Protein AF-H5ZVX1-F1 (afdb_monomer)

Secondary structure (DSSP, 8-state):
-------HHHHHHHHHHHHHHHHHHHHHHHHHHHHHHHHHHHHHHHHHHHHHHHHHTTS-SSHHHHHHHHHHHHHHHT-

Radius of gyration: 27.09 Å; Cα contacts (8 Å, |Δi|>4): 6; chains: 1; bounding box: 47×55×63 Å

InterPro domains:
  IPR018108 Mitochondrial carrier protein, transmembrane region [PF00153] (5-54)
  IPR018108 Mitochondrial carrier protein, transmembrane region [PS50920] (1-51)
  IPR023395 Mitochondrial carrier protein domain superfamily [G3DSA:1.50.40.10] (1-79)
  IPR023395 Mitochondrial carrier protein domain superfamily [SSF103506] (5-56)
  IPR049562 Solute carrier family 25 member 33/36-like [PTHR45829] (2-79)

pLDDT: mean 74.17, std 13.92, range [39.94, 94.31]

Sequence (79 aa):
RGEKKMNALQCARYVYRTEGIRGFYRGLTASYAGISETMICFLIYETLKKHLAKSQFASSNGEKEKGVSDFLGLMMAAA

Organism: Kryptolebias marmoratus (NCBI:txid37003)

Solvent-accessible surface area (backbone atoms only — not comparable to full-atom values): 4603 Å² total; per-residue (Å²): 134,83,82,79,79,76,49,69,67,58,53,51,54,49,50,42,69,76,54,32,70,69,49,54,50,54,57,50,49,54,56,48,50,60,52,46,55,56,51,52,54,51,50,50,49,52,47,50,51,51,50,56,45,44,69,60,34,79,81,27,87,59,51,72,58,47,54,52,52,54,53,51,50,54,54,62,74,74,107

Structure (mmCIF, N/CA/C/O backbone):
data_AF-H5ZVX1-F1
#
_entry.id   AF-H5ZVX1-F1
#
loop_
_atom_site.group_PDB
_atom_site.id
_atom_site.type_symbol
_atom_site.label_atom_id
_atom_site.label_alt_id
_atom_site.label_comp_id
_atom_site.label_asym_id
_atom_site.label_entity_id
_atom_site.label_seq_id
_atom_site.pdbx_PDB_ins_code
_atom_site.Cartn_x
_atom_site.Cartn_y
_atom_site.Cartn_z
_atom_site.occupancy
_atom_site.B_iso_or_equiv
_atom_site.auth_seq_id
_atom_site.auth_comp_id
_atom_site.auth_asym_id
_atom_site.auth_atom_id
_atom_site.pdbx_PDB_model_num
ATOM 1 N N . ARG A 1 1 ? -15.070 -5.736 40.151 1.00 39.94 1 ARG A N 1
ATOM 2 C CA . ARG A 1 1 ? -15.161 -4.426 39.456 1.00 39.94 1 ARG A CA 1
ATOM 3 C C . ARG A 1 1 ? -15.226 -4.750 37.965 1.00 39.94 1 ARG A C 1
ATOM 5 O O . ARG A 1 1 ? -14.218 -5.159 37.419 1.00 39.94 1 ARG A O 1
ATOM 12 N N . GLY A 1 2 ? -16.432 -4.791 37.388 1.00 49.69 2 GLY A N 1
ATOM 13 C CA . GLY A 1 2 ? -16.679 -5.423 36.084 1.00 49.69 2 GLY A CA 1
ATOM 14 C C . GLY A 1 2 ? -15.988 -4.696 34.933 1.00 49.69 2 GLY A C 1
ATOM 15 O O . GLY A 1 2 ? -16.189 -3.495 34.754 1.00 49.69 2 GLY A O 1
ATOM 16 N N . GLU A 1 3 ? -15.182 -5.423 34.164 1.00 55.53 3 GLU A N 1
ATOM 17 C CA . GLU A 1 3 ? -14.565 -4.939 32.934 1.00 55.53 3 GLU A CA 1
ATOM 18 C C . GLU A 1 3 ? -15.662 -4.684 31.892 1.00 55.53 3 GLU A C 1
ATOM 20 O O . GLU A 1 3 ? -16.139 -5.602 31.222 1.00 55.53 3 GLU A O 1
ATOM 25 N N . LYS A 1 4 ? -16.112 -3.431 31.758 1.00 60.53 4 LYS A N 1
ATOM 26 C CA . LYS A 1 4 ? -16.936 -3.028 30.613 1.00 60.53 4 LYS A CA 1
ATOM 27 C C . LYS A 1 4 ? -16.056 -3.118 29.370 1.00 60.53 4 LYS A C 1
ATOM 29 O O . LYS A 1 4 ? -15.332 -2.177 29.060 1.00 60.53 4 LYS A O 1
ATOM 34 N N . LYS A 1 5 ? -16.100 -4.255 28.673 1.00 56.78 5 LYS A N 1
ATOM 35 C CA . LYS A 1 5 ? -15.447 -4.427 27.374 1.00 56.78 5 LYS A CA 1
ATOM 36 C C . LYS A 1 5 ? -16.085 -3.450 26.395 1.00 56.78 5 LYS A C 1
ATOM 38 O O . LYS A 1 5 ? -17.191 -3.664 25.904 1.00 56.78 5 LYS A O 1
ATOM 43 N N . MET A 1 6 ? -15.412 -2.330 26.176 1.00 61.00 6 MET A N 1
ATOM 44 C CA . MET A 1 6 ? -15.802 -1.348 25.179 1.00 61.00 6 MET A CA 1
ATOM 45 C C . MET A 1 6 ? -15.601 -2.018 23.822 1.00 61.00 6 MET A C 1
ATOM 47 O O . MET A 1 6 ? -14.481 -2.100 23.327 1.00 61.00 6 MET A O 1
ATOM 51 N N . ASN A 1 7 ? -16.669 -2.568 23.242 1.00 80.00 7 ASN A N 1
ATOM 52 C CA . ASN A 1 7 ? -16.596 -3.096 21.885 1.00 80.00 7 ASN A CA 1
ATOM 53 C C . ASN A 1 7 ? -16.144 -1.964 20.957 1.00 80.00 7 ASN A C 1
ATOM 55 O O . ASN A 1 7 ? -16.652 -0.844 21.061 1.00 80.00 7 ASN A O 1
ATOM 59 N N . ALA A 1 8 ? -15.221 -2.248 20.034 1.00 78.25 8 ALA A N 1
ATOM 60 C CA . ALA A 1 8 ? -14.691 -1.257 19.091 1.00 78.25 8 ALA A CA 1
ATOM 61 C C . ALA A 1 8 ? -15.813 -0.500 18.354 1.00 78.25 8 ALA A C 1
ATOM 63 O O . ALA A 1 8 ? -15.705 0.697 18.108 1.00 78.25 8 ALA A O 1
ATOM 64 N N . LEU A 1 9 ? -16.945 -1.174 18.118 1.00 79.50 9 LEU A N 1
ATOM 65 C CA . LEU A 1 9 ? -18.166 -0.601 17.550 1.00 79.50 9 LEU A CA 1
ATOM 66 C C . LEU A 1 9 ? -18.808 0.492 18.421 1.00 79.50 9 LEU A C 1
ATOM 68 O O . LEU A 1 9 ? -19.314 1.478 17.891 1.00 79.50 9 LEU A O 1
ATOM 72 N N . GLN A 1 10 ? -18.790 0.353 19.750 1.00 80.88 10 GLN A N 1
ATOM 73 C CA . GLN A 1 10 ? -19.308 1.385 20.655 1.00 80.88 10 GLN A CA 1
ATOM 74 C C . GLN A 1 10 ? -18.380 2.597 20.720 1.00 80.88 10 GLN A C 1
ATOM 76 O O . GLN A 1 10 ? -18.865 3.726 20.721 1.00 80.88 10 GLN A O 1
ATOM 81 N N . CYS A 1 11 ? -17.064 2.374 20.706 1.00 79.25 11 CYS A N 1
ATOM 82 C CA . CYS A 1 11 ? -16.086 3.458 20.652 1.00 79.25 11 CYS A CA 1
ATOM 83 C C . CYS A 1 11 ? -16.181 4.222 19.319 1.00 79.25 11 CYS A C 1
ATOM 85 O O . CYS A 1 11 ? -16.327 5.441 19.316 1.00 79.25 11 CYS A O 1
ATOM 87 N N . ALA A 1 12 ? -16.236 3.504 18.190 1.00 77.31 12 ALA A N 1
ATOM 88 C CA . ALA A 1 12 ? -16.411 4.096 16.865 1.00 77.31 12 ALA A CA 1
ATOM 89 C C . ALA A 1 12 ? -17.714 4.905 16.759 1.00 77.31 12 ALA A C 1
ATOM 91 O O . ALA A 1 12 ? -17.704 6.025 16.253 1.00 77.31 12 ALA A O 1
ATOM 92 N N . ARG A 1 13 ? -18.830 4.391 17.300 1.00 81.75 13 ARG A N 1
ATOM 93 C CA . ARG A 1 13 ? -20.113 5.114 17.331 1.00 81.75 13 ARG A CA 1
ATOM 94 C C . ARG A 1 13 ? -20.061 6.374 18.199 1.00 81.75 13 ARG A C 1
ATOM 96 O O . ARG A 1 13 ? -20.701 7.365 17.855 1.00 81.75 13 ARG A O 1
ATOM 103 N N . TYR A 1 14 ? -1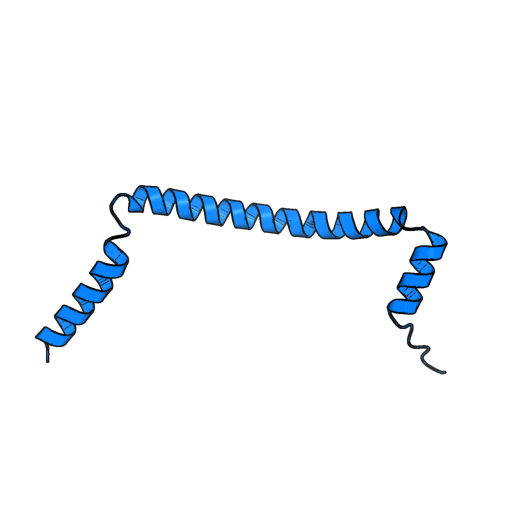9.329 6.338 19.312 1.00 81.00 14 TYR A N 1
ATOM 104 C CA . TYR A 1 14 ? -19.129 7.499 20.177 1.00 81.00 14 TYR A CA 1
ATOM 105 C C . TYR A 1 14 ? -18.315 8.585 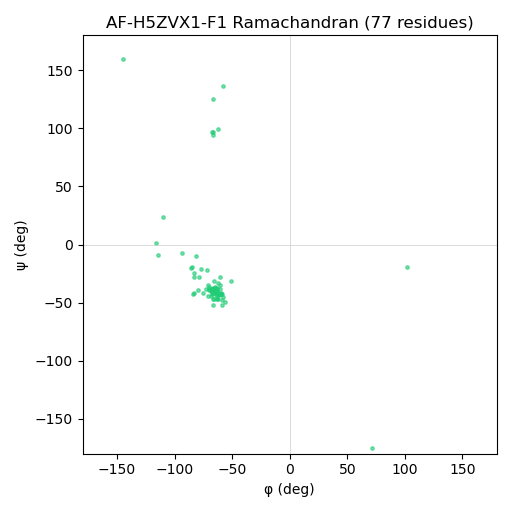19.463 1.00 81.00 14 TYR A C 1
ATOM 107 O O . TYR A 1 14 ? -18.801 9.704 19.329 1.00 81.00 14 TYR A O 1
ATOM 115 N N . VAL A 1 15 ? -17.156 8.224 18.900 1.00 78.69 15 VAL A N 1
ATOM 116 C CA . VAL A 1 15 ? -16.274 9.136 18.147 1.00 78.69 15 VAL A CA 1
ATOM 117 C C . VAL A 1 15 ? -16.991 9.741 16.936 1.00 78.69 15 VAL A C 1
ATOM 119 O O . VAL A 1 15 ? -16.918 10.946 16.698 1.00 78.69 15 VAL A O 1
ATOM 122 N N . TYR A 1 16 ? -17.763 8.928 16.208 1.00 77.31 16 TYR A N 1
ATOM 123 C CA . TYR A 1 16 ? -18.569 9.388 15.078 1.00 77.31 16 TYR A CA 1
ATOM 124 C C . TYR A 1 16 ? -19.604 10.445 15.485 1.00 77.31 16 TYR A C 1
ATOM 126 O O . TYR A 1 16 ? -19.894 11.358 14.718 1.00 77.31 16 TYR A O 1
ATOM 134 N N . ARG A 1 17 ? -20.173 10.344 16.690 1.00 77.81 17 ARG A N 1
ATOM 135 C CA . ARG A 1 17 ? -21.185 11.286 17.180 1.00 77.81 17 ARG A CA 1
ATOM 136 C C . ARG A 1 17 ? -20.571 12.557 17.780 1.00 77.81 17 ARG A C 1
ATOM 138 O O . ARG A 1 17 ? -21.230 13.591 17.748 1.00 77.81 17 ARG A O 1
ATOM 145 N N . THR A 1 18 ? -19.355 12.491 18.324 1.00 78.12 18 THR A N 1
ATOM 146 C CA . THR A 1 18 ? -18.674 13.643 18.939 1.00 78.12 18 THR A CA 1
ATOM 147 C C . THR A 1 18 ? -17.937 14.513 17.925 1.00 78.12 18 THR A C 1
ATOM 149 O O . THR A 1 18 ? -18.026 15.731 18.015 1.00 78.12 18 THR A O 1
ATOM 152 N N . GLU A 1 19 ? -17.237 13.913 16.956 1.00 72.31 19 GLU A N 1
ATOM 153 C CA . GLU A 1 19 ? -16.416 14.650 15.975 1.00 72.31 19 GLU A CA 1
ATOM 154 C C . GLU A 1 19 ? -16.926 14.553 14.527 1.00 72.31 19 GLU A C 1
ATOM 156 O O . GLU A 1 19 ? -16.442 15.255 13.633 1.00 72.31 19 GLU A O 1
ATOM 161 N N . GLY A 1 20 ? -17.917 13.695 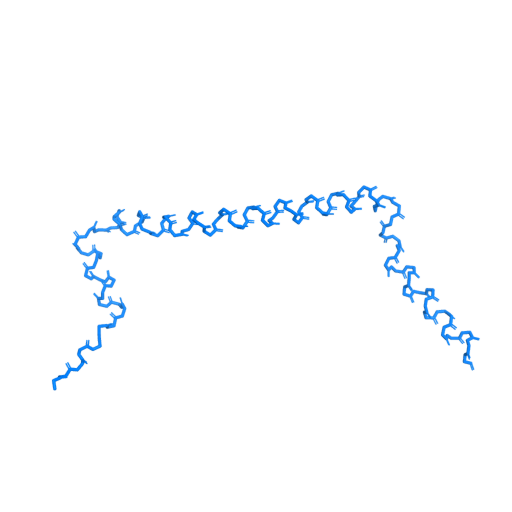14.270 1.00 76.50 20 GLY A N 1
ATOM 162 C CA . GLY A 1 20 ? -18.451 13.470 12.930 1.00 76.50 20 GLY A CA 1
ATOM 163 C C . GLY A 1 20 ? -17.501 12.702 12.004 1.00 76.50 20 GLY A C 1
ATOM 164 O O . GLY A 1 20 ? -16.405 12.273 12.367 1.00 76.50 20 GLY A O 1
ATOM 165 N N . ILE A 1 21 ? -17.921 12.564 10.743 1.00 71.62 21 ILE A N 1
ATOM 166 C CA . ILE A 1 21 ? -17.140 11.930 9.665 1.00 71.62 21 ILE A CA 1
ATOM 167 C C . ILE A 1 21 ? -15.818 12.673 9.429 1.00 71.62 21 ILE A C 1
ATOM 169 O O . ILE A 1 21 ? -14.785 12.059 9.188 1.00 71.62 21 ILE A O 1
ATOM 173 N N . ARG A 1 22 ? -15.821 14.006 9.517 1.00 72.56 22 ARG A N 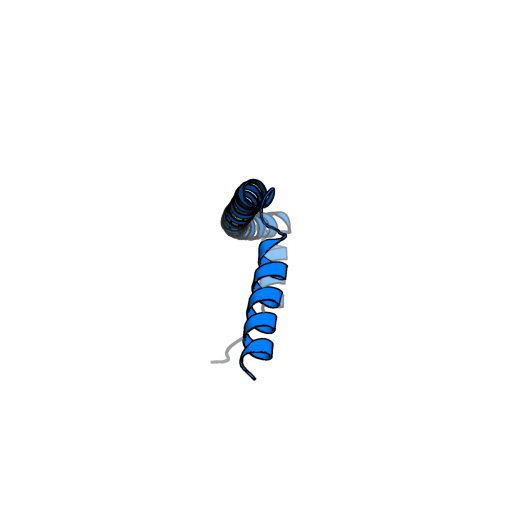1
ATOM 174 C CA . ARG A 1 22 ? -14.670 14.827 9.120 1.00 72.56 22 ARG A CA 1
ATOM 175 C C . ARG A 1 22 ? -13.482 14.699 10.083 1.00 72.56 22 ARG A C 1
ATOM 177 O O . ARG A 1 22 ? -12.345 14.703 9.616 1.00 72.56 22 ARG A O 1
ATOM 184 N N . GLY A 1 23 ? -13.732 14.531 11.387 1.00 71.88 23 GLY A N 1
ATOM 185 C CA . GLY A 1 23 ? -12.688 14.237 12.381 1.00 71.88 23 GLY A CA 1
ATOM 186 C C . GLY A 1 23 ? -12.087 12.843 12.186 1.00 71.88 23 GLY A C 1
ATOM 187 O O . GLY A 1 23 ? -10.868 12.686 12.111 1.00 71.88 23 GLY A O 1
ATOM 188 N N . PHE A 1 24 ? -12.944 11.844 11.949 1.00 72.88 24 PHE A N 1
ATOM 189 C CA . PHE A 1 24 ? -12.520 10.462 11.709 1.00 72.88 24 PHE A CA 1
ATOM 190 C C . PHE A 1 24 ? -11.661 10.315 10.443 1.00 72.88 24 PHE A C 1
ATOM 192 O O . PHE A 1 24 ? -10.635 9.633 10.450 1.00 72.88 24 PHE A O 1
ATOM 199 N N . TYR A 1 25 ? -12.023 11.022 9.367 1.00 75.06 25 TYR A N 1
ATOM 200 C CA . TYR A 1 25 ? -11.248 11.023 8.126 1.00 75.06 25 TYR A CA 1
ATOM 201 C C . TYR A 1 25 ? -9.873 11.672 8.288 1.00 75.06 25 TYR A C 1
ATOM 203 O O . TYR A 1 25 ? -8.937 11.230 7.632 1.00 75.06 25 TYR A O 1
ATOM 211 N N . ARG A 1 26 ? -9.692 12.663 9.168 1.00 74.56 26 ARG A N 1
ATOM 212 C CA . ARG A 1 26 ? -8.374 13.286 9.375 1.00 74.56 26 ARG A CA 1
ATOM 213 C C . ARG A 1 26 ? -7.395 12.331 10.072 1.00 74.56 26 ARG A C 1
ATOM 215 O O . ARG A 1 26 ? -6.233 12.277 9.679 1.00 74.56 26 ARG A O 1
ATOM 222 N N . GLY A 1 27 ? -7.873 11.537 11.035 1.00 77.69 27 GLY A N 1
ATOM 223 C CA . GLY A 1 27 ? -7.072 10.509 11.714 1.00 77.69 27 GLY A CA 1
ATOM 224 C C . GLY A 1 27 ? -6.750 9.307 10.821 1.00 77.69 27 GLY A C 1
ATOM 225 O O . GLY A 1 27 ? -5.600 8.878 10.741 1.00 77.69 27 GLY A O 1
ATOM 226 N N . LEU A 1 28 ? -7.742 8.810 10.076 1.00 78.94 28 LEU A N 1
ATOM 227 C CA . LEU A 1 28 ? -7.528 7.730 9.109 1.00 78.94 28 LEU A CA 1
ATOM 228 C C . LEU A 1 28 ? -6.611 8.148 7.959 1.00 78.94 28 LEU A C 1
ATOM 230 O O . LEU A 1 28 ? -5.726 7.386 7.581 1.00 78.94 28 LEU A O 1
ATOM 234 N N . THR A 1 29 ? -6.780 9.362 7.430 1.00 83.00 29 THR A N 1
ATOM 235 C CA . THR A 1 29 ? -5.925 9.875 6.349 1.00 83.00 29 THR A CA 1
ATOM 236 C C . THR A 1 29 ? -4.484 10.043 6.823 1.00 83.00 29 THR A C 1
ATOM 238 O O . THR A 1 29 ? -3.576 9.722 6.068 1.00 83.00 29 THR A O 1
ATOM 241 N N . ALA A 1 30 ? -4.248 10.467 8.071 1.00 83.81 30 ALA A N 1
ATOM 242 C CA . ALA A 1 30 ? -2.898 10.524 8.638 1.00 83.81 30 ALA A CA 1
ATOM 243 C C . ALA A 1 30 ? -2.242 9.132 8.718 1.00 83.81 30 ALA A C 1
ATOM 245 O O . ALA A 1 30 ? -1.079 8.970 8.356 1.00 83.81 30 ALA A O 1
ATOM 246 N N . SER A 1 31 ? -3.002 8.112 9.130 1.00 86.00 31 SER A N 1
ATOM 247 C CA . SER A 1 31 ? -2.513 6.730 9.173 1.00 86.00 31 SER A CA 1
ATOM 248 C C . SER A 1 31 ? -2.252 6.167 7.768 1.00 86.00 31 SER A C 1
ATOM 250 O O . SER A 1 31 ? -1.224 5.534 7.532 1.00 86.00 31 SER A O 1
ATOM 252 N N . TYR A 1 32 ? -3.133 6.466 6.808 1.00 85.88 32 TYR A N 1
ATOM 253 C CA . TYR A 1 32 ? -2.964 6.077 5.408 1.00 85.88 32 TYR A CA 1
ATOM 254 C C . TYR A 1 32 ? -1.777 6.782 4.744 1.00 85.88 32 TYR A C 1
ATOM 256 O O . TYR A 1 32 ? -1.041 6.147 3.996 1.00 85.88 32 TYR A O 1
ATOM 264 N N . ALA A 1 33 ? -1.546 8.062 5.051 1.00 87.88 33 ALA A N 1
ATOM 265 C CA . ALA A 1 33 ? -0.409 8.820 4.538 1.00 87.88 33 ALA A CA 1
ATOM 266 C C . ALA A 1 33 ? 0.926 8.155 4.917 1.00 87.88 33 ALA A C 1
ATOM 268 O O . ALA A 1 33 ? 1.760 7.940 4.039 1.00 87.88 33 ALA A O 1
ATOM 269 N N . GLY A 1 34 ? 1.083 7.721 6.174 1.00 88.50 34 GLY A N 1
ATOM 270 C CA . GLY A 1 34 ? 2.295 7.018 6.617 1.00 88.50 34 GLY A CA 1
ATOM 271 C C . GLY A 1 34 ? 2.514 5.668 5.921 1.00 88.50 34 GLY A C 1
ATOM 272 O O . GLY A 1 34 ? 3.631 5.337 5.527 1.00 88.50 34 GLY A O 1
ATOM 273 N N . ILE A 1 35 ? 1.444 4.897 5.696 1.00 90.50 35 ILE A N 1
ATOM 274 C CA . ILE A 1 35 ? 1.535 3.629 4.950 1.00 90.50 35 ILE A CA 1
ATOM 275 C C . ILE A 1 35 ? 1.862 3.898 3.474 1.00 90.50 35 ILE A C 1
ATOM 277 O O . ILE A 1 35 ? 2.670 3.188 2.871 1.00 90.50 35 ILE A O 1
ATOM 281 N N . SER A 1 36 ? 1.260 4.937 2.892 1.00 92.75 36 SER A N 1
ATOM 282 C CA . SER A 1 36 ? 1.446 5.283 1.484 1.00 92.75 36 SER A CA 1
ATOM 283 C C . SER A 1 36 ? 2.886 5.673 1.164 1.00 92.75 36 SER A C 1
ATOM 285 O O . SER A 1 36 ? 3.395 5.247 0.133 1.00 92.75 36 SER A O 1
ATOM 287 N N . GLU A 1 37 ? 3.571 6.386 2.064 1.00 91.69 37 GLU A N 1
ATOM 288 C CA . GLU A 1 37 ? 4.986 6.742 1.912 1.00 91.69 37 GLU A CA 1
ATOM 289 C C . GLU A 1 37 ? 5.852 5.489 1.717 1.00 91.69 37 GLU A C 1
ATOM 291 O O . GLU A 1 37 ? 6.589 5.373 0.737 1.00 91.69 37 GLU A O 1
ATOM 296 N N . THR A 1 38 ? 5.668 4.491 2.586 1.00 92.50 38 THR A N 1
ATOM 297 C CA . THR A 1 38 ? 6.406 3.221 2.517 1.00 92.50 38 THR A CA 1
ATOM 298 C C . THR A 1 38 ? 6.084 2.456 1.229 1.00 92.50 38 THR A C 1
ATOM 300 O O . THR A 1 38 ? 6.981 1.940 0.559 1.00 92.50 38 THR A O 1
ATOM 303 N N . MET A 1 39 ? 4.803 2.404 0.852 1.00 94.31 39 MET A N 1
ATOM 304 C CA . MET A 1 39 ? 4.348 1.671 -0.329 1.00 94.31 39 MET A CA 1
ATOM 305 C C . MET A 1 39 ? 4.868 2.297 -1.626 1.00 94.31 39 MET A C 1
ATOM 307 O O . MET A 1 39 ? 5.318 1.584 -2.519 1.00 94.31 39 MET A O 1
ATOM 311 N N . ILE A 1 40 ? 4.855 3.628 -1.723 1.00 93.56 40 ILE A N 1
ATOM 312 C CA . ILE A 1 40 ? 5.357 4.361 -2.888 1.00 93.56 40 ILE A CA 1
ATOM 313 C C . ILE A 1 40 ? 6.858 4.111 -3.053 1.00 93.56 40 ILE A C 1
ATOM 315 O O . ILE A 1 40 ? 7.293 3.757 -4.148 1.00 93.56 40 ILE A O 1
ATOM 319 N N . CYS A 1 41 ? 7.645 4.206 -1.978 1.00 91.12 41 CYS A N 1
ATOM 320 C CA . CYS A 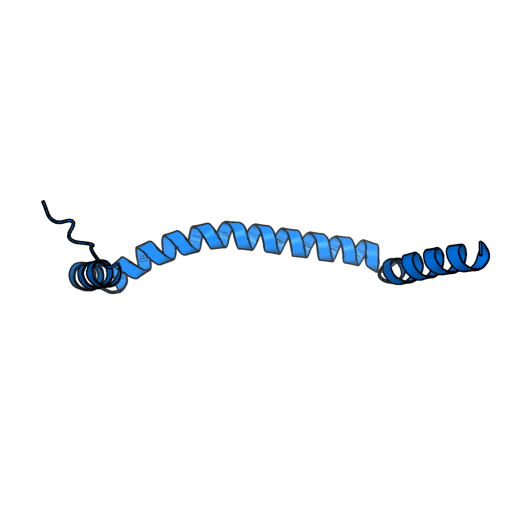1 41 ? 9.077 3.907 -2.026 1.00 91.12 41 CYS A CA 1
ATOM 321 C C . CYS A 1 41 ? 9.358 2.460 -2.467 1.00 91.12 41 CYS A C 1
ATOM 323 O O . CYS A 1 41 ? 10.227 2.234 -3.312 1.00 91.12 41 CYS A O 1
ATOM 325 N N . PHE A 1 42 ? 8.598 1.486 -1.952 1.00 92.38 42 PHE A N 1
ATOM 326 C CA . PHE A 1 42 ? 8.724 0.080 -2.344 1.00 92.38 42 PHE A CA 1
ATOM 327 C C . PHE A 1 42 ? 8.381 -0.147 -3.823 1.00 92.38 42 PHE A C 1
ATOM 329 O O . PHE A 1 42 ? 9.135 -0.799 -4.545 1.00 92.38 42 PHE A O 1
ATOM 336 N N . LEU A 1 43 ? 7.276 0.431 -4.299 1.00 92.19 43 LEU A N 1
ATOM 337 C CA . LEU A 1 43 ? 6.840 0.316 -5.691 1.00 92.19 43 LEU A CA 1
ATOM 338 C C . LEU A 1 43 ? 7.822 0.977 -6.658 1.00 92.19 43 LEU A C 1
ATOM 340 O O . LEU A 1 43 ? 8.111 0.413 -7.716 1.00 92.19 43 LEU A O 1
ATOM 344 N N . ILE A 1 44 ? 8.361 2.145 -6.303 1.00 92.19 44 ILE A N 1
ATOM 345 C CA . ILE A 1 44 ? 9.400 2.815 -7.091 1.00 92.19 44 ILE A CA 1
ATOM 346 C C . ILE A 1 44 ? 10.642 1.929 -7.155 1.00 92.19 44 ILE A C 1
ATOM 348 O O . ILE A 1 44 ? 11.155 1.697 -8.247 1.00 92.19 44 ILE A O 1
ATOM 352 N N . TYR A 1 45 ? 11.095 1.375 -6.028 1.00 87.12 45 TYR A N 1
ATOM 353 C CA . TYR A 1 45 ? 12.238 0.464 -6.005 1.00 87.12 45 TYR A CA 1
ATOM 354 C C . TYR A 1 45 ? 12.008 -0.777 -6.880 1.00 87.12 45 TYR A C 1
ATOM 356 O O . TYR A 1 45 ? 12.858 -1.118 -7.703 1.00 87.12 45 TYR A O 1
ATOM 364 N N . GLU A 1 46 ? 10.850 -1.431 -6.762 1.00 83.38 46 GLU A N 1
ATOM 365 C CA . GLU A 1 46 ? 10.488 -2.567 -7.609 1.00 83.38 46 GLU A CA 1
ATOM 366 C C . GLU A 1 46 ? 10.454 -2.195 -9.091 1.00 83.38 46 GLU A C 1
ATOM 368 O O . GLU A 1 46 ? 10.931 -2.958 -9.929 1.00 83.38 46 GLU A O 1
ATOM 3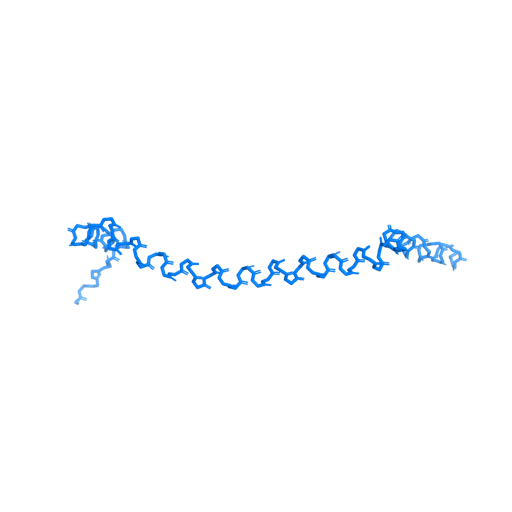73 N N . THR A 1 47 ? 9.902 -1.030 -9.425 1.00 85.12 47 THR A N 1
ATOM 374 C CA . THR A 1 47 ? 9.810 -0.546 -10.804 1.00 85.12 47 THR A CA 1
ATOM 375 C C . THR A 1 47 ? 11.201 -0.252 -11.353 1.00 85.12 47 THR A C 1
ATOM 377 O O . THR A 1 47 ? 11.551 -0.749 -12.417 1.00 85.12 47 THR A O 1
ATOM 380 N N . LEU A 1 48 ? 12.051 0.454 -10.610 1.00 83.94 48 LEU A N 1
ATOM 381 C CA . LEU A 1 48 ? 13.433 0.723 -11.007 1.00 83.94 48 LEU A CA 1
ATOM 382 C C . LEU A 1 48 ? 14.240 -0.568 -11.159 1.00 83.94 48 LEU A C 1
ATOM 384 O O . LEU A 1 48 ? 14.931 -0.737 -12.160 1.00 83.94 48 LEU A O 1
ATOM 388 N N . LYS A 1 49 ? 14.095 -1.522 -10.232 1.00 76.50 49 LYS A N 1
ATOM 389 C CA . LYS A 1 49 ? 14.712 -2.849 -10.340 1.00 76.50 49 LYS A CA 1
ATOM 390 C C . LYS A 1 49 ? 14.206 -3.599 -11.569 1.00 76.50 49 LYS A C 1
ATOM 392 O O . LYS A 1 49 ? 15.013 -4.196 -12.268 1.00 76.50 49 LYS A O 1
ATOM 397 N N . LYS A 1 50 ? 12.903 -3.552 -11.868 1.00 78.38 50 LYS A N 1
ATOM 398 C CA . LYS A 1 50 ? 12.305 -4.167 -13.067 1.00 78.38 50 LYS A CA 1
ATOM 399 C C . LYS A 1 50 ? 12.778 -3.489 -14.350 1.00 78.38 50 LYS A C 1
ATOM 401 O O . LYS A 1 50 ? 13.008 -4.187 -15.325 1.00 78.38 50 LYS A O 1
ATOM 406 N N . HIS A 1 51 ? 12.962 -2.172 -14.362 1.00 76.44 51 HIS A N 1
ATOM 407 C CA . HIS A 1 51 ? 13.438 -1.419 -15.524 1.00 76.44 51 HIS A CA 1
ATOM 408 C C . HIS A 1 51 ? 14.942 -1.601 -15.774 1.00 76.44 51 HIS A C 1
ATOM 410 O O . HIS A 1 51 ? 15.333 -1.805 -16.918 1.00 76.44 51 HIS A O 1
ATOM 416 N N . LEU A 1 52 ? 15.771 -1.596 -14.725 1.00 70.81 52 LEU A N 1
ATOM 417 C CA . LEU A 1 52 ? 17.202 -1.916 -14.812 1.00 70.81 52 LEU A CA 1
ATOM 418 C C . LEU A 1 52 ? 17.432 -3.392 -15.135 1.00 70.81 52 LEU A C 1
ATOM 4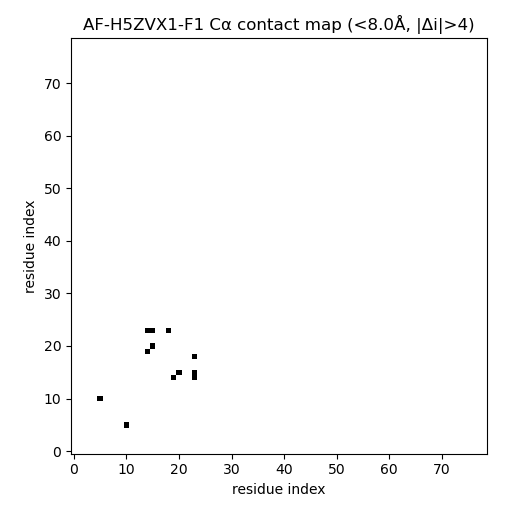20 O O . LEU A 1 52 ? 18.298 -3.721 -15.940 1.00 70.81 52 LEU A O 1
ATOM 424 N N . ALA A 1 53 ? 16.610 -4.279 -14.566 1.00 65.00 53 ALA A N 1
ATOM 425 C CA . ALA A 1 53 ? 16.555 -5.658 -15.013 1.00 65.00 53 ALA A CA 1
ATOM 426 C C . ALA A 1 53 ? 16.179 -5.673 -16.489 1.00 65.00 53 ALA A C 1
ATOM 428 O O . ALA A 1 53 ? 16.950 -6.204 -17.251 1.00 65.00 53 ALA A O 1
ATOM 429 N N . LYS A 1 54 ? 15.110 -5.009 -16.942 1.00 60.47 54 LYS A N 1
ATOM 430 C CA . LYS A 1 54 ? 14.680 -4.981 -18.352 1.00 60.47 54 LYS A CA 1
ATOM 431 C C . LYS A 1 54 ? 15.714 -4.396 -19.326 1.00 60.47 54 LYS A C 1
ATOM 433 O O . LYS A 1 54 ? 15.719 -4.821 -20.472 1.00 60.47 54 LYS A O 1
ATOM 438 N N . SER A 1 55 ? 16.603 -3.488 -18.918 1.00 55.31 55 SER A N 1
ATOM 439 C CA . SER A 1 55 ? 17.708 -3.016 -19.772 1.00 55.31 55 SER A CA 1
ATOM 440 C C . SER A 1 55 ? 18.932 -3.941 -19.757 1.00 55.31 55 SER A C 1
ATOM 442 O O . SER A 1 55 ? 19.647 -4.009 -20.751 1.00 55.31 55 SER A O 1
ATOM 444 N N . GLN A 1 56 ? 19.134 -4.727 -18.696 1.00 55.00 56 GLN A N 1
ATOM 445 C CA . GLN A 1 56 ? 20.012 -5.912 -18.711 1.00 55.00 56 GLN A CA 1
ATOM 446 C C . GLN A 1 56 ? 19.337 -7.123 -19.402 1.00 55.00 56 GLN A C 1
ATOM 448 O O . GLN A 1 56 ? 20.002 -8.017 -19.914 1.00 55.00 56 GLN A O 1
ATOM 453 N N . PHE A 1 57 ? 18.004 -7.111 -19.476 1.00 47.81 57 PHE A N 1
ATOM 454 C CA . PHE A 1 57 ? 17.091 -8.140 -19.974 1.00 47.81 57 PHE A CA 1
ATOM 455 C C . PHE A 1 57 ? 16.423 -7.729 -21.310 1.00 47.81 57 PHE A C 1
ATOM 457 O O . PHE A 1 57 ? 15.366 -8.223 -21.690 1.00 47.81 57 PHE A O 1
ATOM 464 N N . ALA A 1 58 ? 17.055 -6.832 -22.069 1.00 50.28 58 ALA A N 1
ATOM 465 C CA . ALA A 1 58 ? 16.951 -6.864 -23.527 1.00 50.28 58 ALA A CA 1
ATOM 466 C C . ALA A 1 58 ? 17.935 -7.906 -24.116 1.00 50.28 58 ALA A C 1
ATOM 468 O O . ALA A 1 58 ? 17.807 -8.268 -25.280 1.00 50.28 58 ALA A O 1
ATOM 469 N N . SER A 1 59 ? 18.841 -8.450 -23.281 1.00 46.59 59 SER A N 1
ATOM 470 C CA . SER A 1 59 ? 19.692 -9.628 -23.554 1.00 46.59 59 SER A CA 1
ATOM 471 C C . SER A 1 59 ? 19.427 -10.835 -22.638 1.00 46.59 59 SER A C 1
ATOM 473 O O . SER A 1 59 ? 20.061 -11.873 -22.769 1.00 46.59 59 SER A O 1
ATOM 475 N N . SER A 1 60 ? 18.473 -10.752 -21.721 1.00 50.88 60 SER A N 1
ATOM 476 C CA . SER A 1 60 ? 18.142 -11.795 -20.744 1.00 50.88 60 SER A CA 1
ATOM 477 C C . SER A 1 60 ? 16.626 -11.747 -20.533 1.00 50.88 60 SER A C 1
ATOM 479 O O . SER A 1 60 ? 16.029 -10.757 -20.873 1.00 50.88 60 SER A O 1
ATOM 481 N N . ASN A 1 61 ? 15.929 -12.762 -20.048 1.00 45.69 61 ASN A N 1
ATOM 482 C CA . ASN A 1 61 ? 14.540 -13.167 -20.415 1.00 45.69 61 ASN A CA 1
ATOM 483 C C . ASN A 1 61 ? 14.601 -14.366 -21.362 1.00 45.69 61 ASN A C 1
ATOM 485 O O . ASN A 1 61 ? 13.673 -15.157 -21.395 1.00 45.69 61 ASN A O 1
ATOM 489 N N . GLY A 1 62 ? 15.762 -14.579 -21.993 1.00 45.62 62 GLY A N 1
ATOM 490 C CA . GLY A 1 62 ? 16.230 -15.902 -22.395 1.00 45.62 62 GLY A CA 1
ATOM 491 C C . GLY A 1 62 ? 16.988 -16.669 -21.297 1.00 45.62 62 GLY A C 1
ATOM 492 O O . GLY A 1 62 ? 17.067 -17.882 -21.397 1.00 45.62 62 GLY A O 1
ATOM 493 N N . GLU A 1 63 ? 17.536 -16.043 -20.24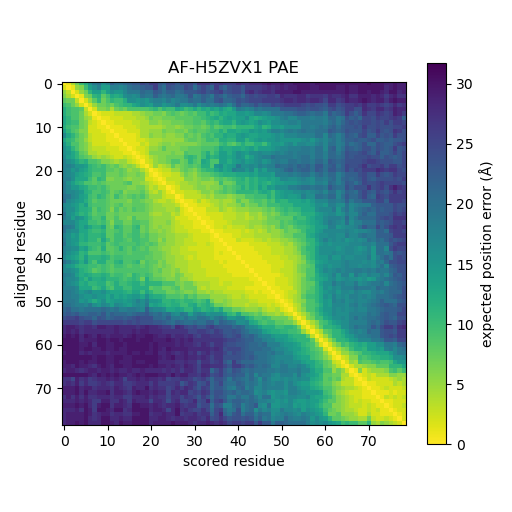2 1.00 53.31 63 GLU A N 1
ATOM 494 C CA . GLU A 1 63 ? 18.427 -16.768 -19.300 1.00 53.31 63 GLU A CA 1
ATOM 495 C C . GLU A 1 63 ? 17.731 -17.534 -18.165 1.00 53.31 63 GLU A C 1
ATOM 497 O O . GLU A 1 63 ? 18.335 -18.447 -17.613 1.00 53.31 63 GLU A O 1
ATOM 502 N N . LYS A 1 64 ? 16.467 -17.242 -17.819 1.00 49.72 64 LYS A N 1
ATOM 503 C CA . LYS A 1 64 ? 15.746 -18.087 -16.844 1.00 49.72 64 LYS A CA 1
ATOM 504 C C . LYS A 1 64 ? 15.205 -19.378 -17.458 1.00 49.72 64 LYS A C 1
ATOM 506 O O . LYS A 1 64 ? 15.123 -20.368 -16.744 1.00 49.72 64 LYS A O 1
ATOM 511 N N . GLU A 1 65 ? 14.898 -19.390 -18.756 1.00 56.66 65 GLU A N 1
ATOM 512 C CA . GLU A 1 65 ? 14.569 -20.637 -19.461 1.00 56.66 65 GLU A CA 1
ATOM 513 C C . GLU A 1 65 ? 15.828 -21.388 -19.904 1.00 56.66 65 GLU A C 1
ATOM 515 O O . GLU A 1 65 ? 15.907 -22.590 -19.665 1.00 56.66 65 GLU A O 1
ATOM 520 N N . LYS A 1 66 ? 16.855 -20.691 -20.424 1.00 58.75 66 LYS A N 1
ATOM 521 C CA . LYS A 1 66 ? 18.133 -21.329 -20.788 1.00 58.75 66 LYS A CA 1
ATOM 522 C C . LYS A 1 66 ? 18.849 -21.935 -19.583 1.00 58.75 66 LYS A C 1
ATOM 524 O O . LYS A 1 66 ? 19.281 -23.073 -19.652 1.00 58.75 66 LYS A O 1
ATOM 529 N N . GLY A 1 67 ? 18.887 -21.247 -18.438 1.00 69.50 67 GLY A N 1
ATOM 530 C CA . GLY A 1 67 ? 19.548 -21.780 -17.242 1.00 69.50 67 GLY A CA 1
ATOM 531 C C . GLY A 1 67 ? 18.921 -23.077 -16.715 1.00 69.50 67 GLY A C 1
ATOM 532 O O . GLY A 1 67 ? 19.637 -23.942 -16.220 1.00 69.50 67 GLY A O 1
ATOM 533 N N . VAL A 1 68 ? 17.600 -23.246 -16.853 1.00 77.12 68 VAL A N 1
ATOM 534 C CA . VAL A 1 68 ? 16.912 -24.483 -16.445 1.00 77.12 68 VAL A CA 1
ATOM 535 C C . VAL A 1 68 ? 17.075 -25.578 -17.502 1.00 77.12 68 VAL A C 1
ATOM 537 O O . VAL A 1 68 ? 17.304 -26.729 -17.132 1.00 77.12 68 VAL A O 1
ATOM 540 N N . SER A 1 69 ? 17.022 -25.244 -18.800 1.00 79.25 69 SER A N 1
ATOM 541 C CA . SER A 1 69 ? 17.261 -26.224 -19.868 1.00 79.25 69 SER A CA 1
ATOM 542 C C . SER A 1 69 ? 18.707 -26.719 -19.898 1.00 79.25 69 SER A C 1
ATOM 544 O O . SER A 1 69 ? 18.930 -27.911 -20.092 1.00 79.25 69 SER A O 1
ATOM 546 N N . ASP A 1 70 ? 19.677 -25.840 -19.645 1.00 80.88 70 ASP A N 1
ATOM 547 C CA . ASP A 1 70 ? 21.104 -26.172 -19.630 1.00 80.88 70 ASP A CA 1
ATOM 548 C C . ASP A 1 70 ? 21.443 -27.051 -18.417 1.00 80.88 70 ASP A C 1
ATOM 550 O O . ASP A 1 70 ? 22.182 -28.030 -18.538 1.00 80.88 70 ASP A O 1
ATOM 554 N N . PHE A 1 71 ? 20.838 -26.771 -17.256 1.00 80.75 71 PHE A N 1
ATOM 555 C CA . PHE A 1 71 ? 21.008 -27.596 -16.058 1.00 80.75 71 PHE A CA 1
ATOM 556 C C . PHE A 1 71 ? 20.377 -28.987 -16.220 1.00 80.75 71 PHE A C 1
ATOM 558 O O . PHE A 1 71 ? 20.992 -29.995 -15.868 1.00 80.75 71 PHE A O 1
ATOM 565 N N . LEU A 1 72 ? 19.172 -29.064 -16.800 1.00 84.81 72 LEU A N 1
ATOM 566 C CA . LEU A 1 72 ? 18.497 -30.339 -17.056 1.00 84.81 72 LEU A CA 1
ATOM 567 C C . LEU A 1 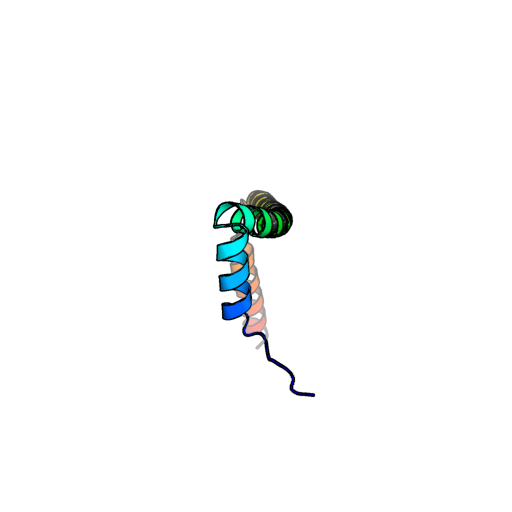72 ? 19.211 -31.161 -18.142 1.00 84.81 72 LEU A C 1
ATOM 569 O O . LEU A 1 72 ? 19.340 -32.377 -18.002 1.00 84.81 72 LEU A O 1
ATOM 573 N N . GLY A 1 73 ? 19.710 -30.506 -19.193 1.00 81.19 73 GLY A N 1
ATOM 574 C CA . GLY A 1 73 ? 20.498 -31.143 -20.247 1.00 81.19 73 GLY A CA 1
ATOM 575 C C . GLY A 1 73 ? 21.791 -31.762 -19.716 1.00 81.19 73 GLY A C 1
ATOM 576 O O . GLY A 1 73 ? 22.104 -32.903 -20.050 1.00 81.19 73 GLY A O 1
ATOM 577 N N . LEU A 1 74 ? 22.501 -31.060 -18.826 1.00 83.00 74 LEU A N 1
ATOM 578 C CA . LEU A 1 74 ? 23.707 -31.592 -18.191 1.00 83.00 74 LEU A CA 1
ATOM 579 C C . LEU A 1 74 ? 23.402 -32.793 -17.280 1.00 83.00 74 LEU A C 1
ATOM 581 O O . LEU A 1 74 ? 24.155 -33.763 -17.269 1.00 83.00 74 LEU A O 1
ATOM 585 N N . MET A 1 75 ? 22.286 -32.754 -16.548 1.00 83.00 75 MET A N 1
ATOM 586 C CA . MET A 1 75 ? 21.866 -33.839 -15.655 1.00 83.00 75 MET A CA 1
ATOM 587 C C . MET A 1 75 ? 21.465 -35.114 -16.414 1.00 83.00 75 MET A C 1
ATOM 589 O O . MET A 1 75 ? 21.793 -36.207 -15.966 1.00 83.00 75 MET A O 1
ATOM 593 N N . MET A 1 76 ? 20.802 -34.984 -17.569 1.00 80.88 76 MET A N 1
ATOM 594 C CA . MET A 1 76 ? 20.483 -36.111 -18.460 1.00 80.88 76 MET A CA 1
ATOM 595 C C . MET A 1 76 ? 21.720 -36.693 -19.147 1.00 80.88 76 MET A C 1
ATOM 597 O O . MET A 1 76 ? 21.784 -37.895 -19.347 1.00 80.88 76 MET A O 1
ATOM 601 N N . ALA A 1 77 ? 22.696 -35.861 -19.518 1.00 83.88 77 ALA A N 1
ATOM 602 C CA . ALA A 1 77 ? 23.921 -36.331 -20.168 1.00 83.88 77 ALA A CA 1
ATOM 603 C C . ALA A 1 77 ? 24.865 -37.087 -19.215 1.00 83.88 77 ALA A C 1
ATOM 605 O O . ALA A 1 77 ? 25.731 -37.830 -19.671 1.00 83.88 77 ALA A O 1
ATOM 606 N N . ALA A 1 78 ? 24.729 -36.859 -17.907 1.00 73.69 78 ALA A N 1
ATOM 607 C CA . ALA A 1 78 ? 25.535 -37.495 -16.869 1.00 73.69 78 ALA A CA 1
ATOM 608 C C . ALA A 1 78 ? 24.905 -38.775 -16.281 1.00 73.69 78 ALA A C 1
ATOM 610 O O . ALA A 1 78 ? 25.556 -39.432 -15.466 1.00 73.69 78 ALA A O 1
ATOM 611 N N . ALA A 1 79 ? 23.662 -39.098 -16.653 1.00 62.94 79 ALA A N 1
ATOM 612 C CA . ALA A 1 79 ? 22.959 -40.330 -16.288 1.00 62.94 79 ALA A CA 1
ATOM 613 C C . ALA A 1 79 ? 23.111 -41.389 -17.388 1.00 62.94 79 ALA A C 1
ATOM 615 O O . ALA A 1 79 ? 23.203 -42.583 -17.026 1.00 62.94 79 ALA A O 1
#

Mean predicted aligned error: 15.13 Å

Foldseek 3Di:
DDDPPCDVVNVVVVCCVPPNPVVVCVVVVVVVVVVVVVVVVVVVVVVVVVVVVVVVCVVNVVCVVVVVVVVVVVVVVVD